Protein AF-A0A534RZ95-F1 (afdb_monomer)

Structure (mmCIF, N/CA/C/O backbone):
data_AF-A0A534RZ95-F1
#
_entry.id   AF-A0A534RZ95-F1
#
loop_
_atom_site.group_PDB
_atom_site.id
_atom_site.type_symbol
_atom_site.label_atom_id
_atom_site.label_alt_id
_atom_site.label_comp_id
_atom_site.label_asym_id
_atom_site.label_entity_id
_atom_site.label_seq_id
_atom_site.pdbx_PDB_ins_code
_atom_site.Cartn_x
_atom_site.Cartn_y
_atom_site.Cartn_z
_atom_site.occupancy
_atom_site.B_iso_or_equiv
_atom_site.auth_seq_id
_atom_site.auth_comp_id
_atom_site.auth_asym_id
_atom_site.auth_atom_id
_atom_site.pdbx_PDB_model_num
ATOM 1 N N . MET A 1 1 ? -32.180 -2.883 11.626 1.00 34.88 1 MET A N 1
ATOM 2 C CA . MET A 1 1 ? -31.070 -1.970 11.276 1.00 34.88 1 MET A CA 1
ATOM 3 C C . MET A 1 1 ? -29.782 -2.778 11.275 1.00 34.88 1 MET A C 1
ATOM 5 O O . MET A 1 1 ? -29.247 -3.062 12.339 1.00 34.88 1 MET A O 1
ATOM 9 N N . GLY A 1 2 ? -29.365 -3.262 10.103 1.00 38.59 2 GLY A N 1
ATOM 10 C CA . GLY A 1 2 ? -28.144 -4.054 9.962 1.00 38.59 2 GLY A CA 1
ATOM 11 C C . GLY A 1 2 ? -26.928 -3.149 10.108 1.00 38.59 2 GLY A C 1
ATOM 12 O O . GLY A 1 2 ? -26.792 -2.176 9.373 1.00 38.59 2 GLY A O 1
ATOM 13 N N . ARG A 1 3 ? -26.065 -3.438 11.081 1.00 38.50 3 ARG A N 1
ATOM 14 C CA . ARG A 1 3 ? -24.740 -2.825 11.152 1.00 38.50 3 ARG A CA 1
ATOM 15 C C . ARG A 1 3 ? -23.954 -3.332 9.944 1.00 38.50 3 ARG A C 1
ATOM 17 O O . ARG A 1 3 ? -23.528 -4.482 9.948 1.00 38.50 3 ARG A O 1
ATOM 24 N N . HIS A 1 4 ? -23.799 -2.505 8.913 1.00 39.91 4 HIS A N 1
ATOM 25 C CA . HIS A 1 4 ? -22.764 -2.729 7.910 1.00 39.91 4 HIS A CA 1
ATOM 26 C C . HIS A 1 4 ? -21.433 -2.785 8.664 1.00 39.91 4 HIS A C 1
ATOM 28 O O . HIS A 1 4 ? -21.042 -1.819 9.325 1.00 39.91 4 HIS A O 1
ATOM 34 N N . ALA A 1 5 ? -20.785 -3.947 8.659 1.00 41.56 5 ALA A N 1
ATOM 35 C CA . ALA A 1 5 ? -19.421 -4.069 9.131 1.00 41.56 5 ALA A CA 1
ATOM 36 C C . ALA A 1 5 ? -18.557 -3.271 8.153 1.00 41.56 5 ALA A C 1
ATOM 38 O O . ALA A 1 5 ? -18.195 -3.795 7.114 1.00 41.56 5 ALA A O 1
ATOM 39 N N . ALA A 1 6 ? -18.312 -1.989 8.447 1.00 47.75 6 ALA A N 1
ATOM 40 C CA . ALA A 1 6 ? -17.499 -1.132 7.589 1.00 47.75 6 ALA A CA 1
ATOM 41 C C . ALA A 1 6 ? -16.169 -1.840 7.281 1.00 47.75 6 ALA A C 1
ATOM 43 O O . ALA A 1 6 ? -15.457 -2.244 8.203 1.00 47.75 6 ALA A O 1
ATOM 44 N N . GLY A 1 7 ? -15.878 -2.075 6.016 1.00 54.94 7 GLY A N 1
ATOM 45 C CA . GLY A 1 7 ? -14.707 -2.803 5.566 1.00 54.94 7 GLY A CA 1
ATOM 46 C C . GLY A 1 7 ? -13.433 -2.032 5.860 1.00 54.94 7 GLY A C 1
ATOM 47 O O . GLY A 1 7 ? -13.445 -0.825 6.110 1.00 54.94 7 GLY A O 1
ATOM 48 N N . ALA A 1 8 ? -12.317 -2.752 5.872 1.00 62.22 8 ALA A N 1
ATOM 49 C CA . ALA A 1 8 ? -11.019 -2.123 6.037 1.00 62.22 8 ALA A CA 1
ATOM 50 C C . ALA A 1 8 ? -10.630 -1.350 4.762 1.00 62.22 8 ALA A C 1
ATOM 52 O O . ALA A 1 8 ? -11.018 -1.738 3.657 1.00 62.22 8 ALA A O 1
ATOM 53 N N . ALA A 1 9 ? -9.854 -0.278 4.916 1.00 66.62 9 ALA A N 1
ATOM 54 C C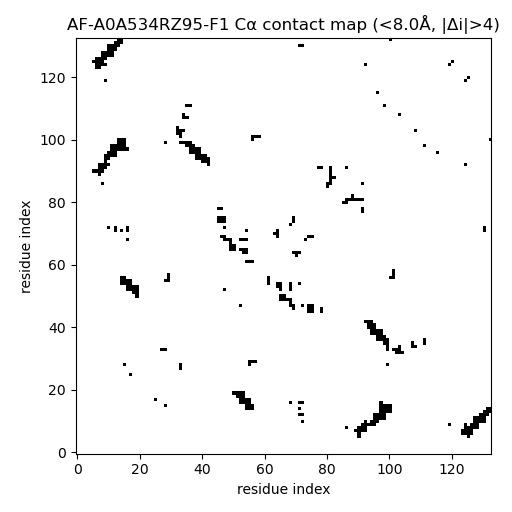A . ALA A 1 9 ? -9.186 0.423 3.827 1.00 66.62 9 ALA A CA 1
ATOM 55 C C . ALA A 1 9 ? -7.759 -0.123 3.682 1.00 66.62 9 ALA A C 1
ATOM 57 O O . ALA A 1 9 ? -6.991 -0.111 4.646 1.00 66.62 9 ALA A O 1
ATOM 58 N N . ALA A 1 10 ? -7.398 -0.612 2.497 1.00 69.19 10 ALA A N 1
ATOM 59 C CA . ALA A 1 10 ? -6.049 -1.090 2.202 1.00 69.19 10 ALA A CA 1
ATOM 60 C C . ALA A 1 10 ? -5.212 -0.040 1.473 1.00 69.19 10 ALA A C 1
ATOM 62 O O . ALA A 1 10 ? -5.741 0.843 0.800 1.00 69.19 10 ALA A O 1
ATOM 63 N N . LEU A 1 11 ? -3.891 -0.172 1.581 1.00 74.50 11 LEU A N 1
ATOM 64 C CA . LEU A 1 11 ? -2.942 0.637 0.830 1.00 74.50 11 LEU A CA 1
ATOM 65 C C . LEU A 1 11 ? -2.251 -0.211 -0.239 1.00 74.50 11 LEU A C 1
ATOM 67 O O . LEU A 1 11 ? -1.803 -1.328 0.028 1.00 74.50 11 LEU A O 1
ATOM 71 N N . ALA A 1 12 ? -2.114 0.342 -1.437 1.00 69.19 12 ALA A N 1
ATOM 72 C CA . ALA A 1 12 ? -1.306 -0.231 -2.503 1.00 69.19 12 ALA A CA 1
ATOM 73 C C . ALA A 1 12 ? -0.457 0.864 -3.165 1.00 69.19 12 ALA A C 1
ATOM 75 O O . ALA A 1 12 ? -0.941 1.975 -3.376 1.00 69.19 12 ALA A O 1
ATOM 76 N N . SER A 1 13 ? 0.811 0.556 -3.454 1.00 71.75 13 SER A N 1
ATOM 77 C CA . SER A 1 13 ? 1.786 1.513 -3.985 1.00 71.75 13 SER A CA 1
ATOM 78 C C . SER A 1 13 ? 2.548 0.951 -5.185 1.00 71.75 13 SER A C 1
ATOM 80 O O . SER A 1 13 ? 3.074 -0.166 -5.141 1.00 71.75 13 SER A O 1
ATOM 82 N N . GLU A 1 14 ? 2.635 1.763 -6.241 1.00 60.97 14 GLU A N 1
ATOM 83 C CA . GLU A 1 14 ? 3.517 1.559 -7.402 1.00 60.97 14 GLU A CA 1
ATOM 84 C C . GLU A 1 14 ? 4.957 2.011 -7.137 1.00 60.97 14 GLU A C 1
ATOM 86 O O . GLU A 1 14 ? 5.844 1.792 -7.959 1.00 60.97 14 GLU A O 1
ATOM 91 N N . ARG A 1 15 ? 5.217 2.635 -5.983 1.00 66.25 15 ARG A N 1
ATOM 92 C CA . ARG A 1 15 ? 6.551 3.052 -5.550 1.00 66.25 15 ARG A CA 1
ATOM 93 C C . ARG A 1 15 ? 7.146 1.899 -4.742 1.00 66.25 15 ARG A C 1
ATOM 95 O O . ARG A 1 15 ? 6.725 1.705 -3.600 1.00 66.25 15 ARG A O 1
ATOM 102 N N . PRO A 1 16 ? 8.084 1.100 -5.289 1.00 61.53 16 PRO A N 1
ATOM 103 C CA . PRO A 1 16 ? 8.495 -0.142 -4.655 1.00 61.53 16 PRO A CA 1
ATOM 104 C C . PRO A 1 16 ? 9.266 0.149 -3.380 1.00 61.53 16 PRO A C 1
ATOM 106 O O . PRO A 1 16 ? 10.458 0.444 -3.427 1.00 61.53 16 PRO A O 1
ATOM 109 N N . GLN A 1 17 ? 8.561 0.119 -2.252 1.00 71.38 17 GLN A N 1
ATOM 110 C CA . GLN A 1 17 ? 9.114 0.417 -0.947 1.00 71.38 17 GLN A CA 1
ATOM 111 C C . GLN A 1 17 ? 9.173 -0.848 -0.106 1.00 71.38 17 GLN A C 1
ATOM 113 O O . GLN A 1 17 ? 8.154 -1.486 0.159 1.00 71.38 17 GLN A O 1
ATOM 118 N N . HIS A 1 18 ? 10.379 -1.202 0.316 1.00 77.56 18 HIS A N 1
ATOM 119 C CA . HIS A 1 18 ? 10.682 -2.468 0.966 1.00 77.56 18 HIS A CA 1
ATOM 120 C C . HIS A 1 18 ? 11.340 -2.243 2.316 1.00 77.56 18 HIS A C 1
ATOM 122 O O . HIS A 1 18 ? 12.060 -1.265 2.509 1.00 77.56 18 HIS A O 1
ATOM 128 N N . ARG A 1 19 ? 11.134 -3.176 3.247 1.00 77.69 19 ARG A N 1
ATOM 129 C CA . ARG A 1 19 ? 11.879 -3.188 4.506 1.00 77.69 19 ARG A CA 1
ATOM 130 C C . ARG A 1 19 ? 13.339 -3.547 4.217 1.00 77.69 19 ARG A C 1
ATOM 132 O O . ARG A 1 19 ? 13.609 -4.552 3.560 1.00 77.69 19 ARG A O 1
ATOM 139 N N . ARG A 1 20 ? 14.287 -2.747 4.705 1.00 75.06 20 ARG A N 1
ATOM 140 C CA . ARG A 1 20 ? 15.719 -3.039 4.568 1.00 75.06 20 ARG A CA 1
ATOM 141 C C . ARG A 1 20 ? 16.071 -4.346 5.278 1.00 75.06 20 ARG A C 1
ATOM 143 O O . ARG A 1 20 ? 15.505 -4.663 6.321 1.00 75.06 20 ARG A O 1
ATOM 150 N N . GLY A 1 21 ? 17.015 -5.092 4.703 1.00 65.50 21 GLY A N 1
ATOM 151 C CA . GLY A 1 21 ? 17.418 -6.423 5.178 1.00 65.50 21 GLY A CA 1
ATOM 152 C C . GLY A 1 21 ? 16.638 -7.577 4.540 1.00 65.50 21 GLY A C 1
ATOM 153 O O . GLY A 1 21 ? 17.057 -8.725 4.650 1.00 65.50 21 GLY A O 1
ATOM 154 N N . ASP A 1 22 ? 15.566 -7.290 3.799 1.00 66.94 22 ASP A N 1
ATOM 155 C CA . ASP A 1 22 ? 14.782 -8.282 3.057 1.00 66.94 22 ASP A CA 1
ATOM 156 C C . ASP A 1 22 ? 15.430 -8.583 1.682 1.00 66.94 22 ASP A C 1
ATOM 158 O O . ASP A 1 22 ? 14.858 -8.346 0.615 1.00 66.94 22 ASP A O 1
ATOM 162 N N . ASN A 1 23 ? 16.693 -9.038 1.706 1.00 55.06 23 ASN A N 1
ATOM 163 C CA . ASN A 1 23 ? 17.581 -9.120 0.532 1.00 55.06 23 ASN A CA 1
ATOM 164 C C . ASN A 1 23 ? 17.075 -10.065 -0.572 1.00 55.06 23 ASN A C 1
ATOM 166 O O . ASN A 1 23 ? 17.230 -9.759 -1.755 1.00 55.06 23 ASN A O 1
ATOM 170 N N . GLU A 1 24 ? 16.417 -11.170 -0.213 1.00 51.91 24 GLU A N 1
ATOM 171 C CA . GLU A 1 24 ? 15.760 -12.065 -1.181 1.00 51.91 24 GLU A CA 1
ATOM 172 C C . GLU A 1 24 ? 14.623 -11.354 -1.926 1.00 51.91 24 GLU A C 1
ATOM 174 O O . GLU A 1 24 ? 14.318 -11.648 -3.085 1.00 51.91 24 GLU A O 1
ATOM 179 N N . ARG A 1 25 ? 13.997 -10.376 -1.264 1.00 54.53 25 ARG A N 1
ATOM 180 C CA . ARG A 1 25 ? 12.817 -9.682 -1.769 1.00 54.53 25 ARG A CA 1
ATOM 181 C C . ARG A 1 25 ? 13.170 -8.444 -2.598 1.00 54.53 25 ARG A C 1
ATOM 183 O O . ARG A 1 25 ? 12.464 -8.173 -3.575 1.00 54.53 25 ARG A O 1
ATOM 190 N N . ARG A 1 26 ? 14.311 -7.804 -2.303 1.00 49.84 26 ARG A N 1
ATOM 191 C CA . ARG A 1 26 ? 14.947 -6.716 -3.077 1.00 49.84 26 ARG A CA 1
ATOM 192 C C . ARG A 1 26 ? 15.269 -7.113 -4.521 1.00 49.84 26 ARG A C 1
ATOM 194 O O . ARG A 1 26 ? 15.086 -6.316 -5.436 1.00 49.84 26 ARG A O 1
ATOM 201 N N . GLY A 1 27 ? 15.722 -8.352 -4.730 1.00 47.03 27 GLY A N 1
ATOM 202 C CA . GLY A 1 27 ? 16.188 -8.833 -6.032 1.00 47.03 27 GLY A CA 1
ATOM 203 C C . GLY A 1 27 ? 15.120 -8.798 -7.121 1.00 47.03 27 GLY A C 1
ATOM 204 O O . GLY A 1 27 ? 15.366 -8.274 -8.199 1.00 47.03 27 GLY A O 1
ATOM 205 N N . ALA A 1 28 ? 13.921 -9.314 -6.864 1.00 48.69 28 ALA A N 1
ATOM 206 C CA . ALA A 1 28 ? 12.957 -9.476 -7.950 1.00 48.69 28 ALA A CA 1
ATOM 207 C C . ALA A 1 28 ? 12.287 -8.165 -8.417 1.00 48.69 28 ALA A C 1
ATOM 209 O O . ALA A 1 28 ? 11.781 -8.126 -9.529 1.00 48.69 28 ALA A O 1
ATOM 210 N N . LEU A 1 29 ? 12.303 -7.080 -7.629 1.00 49.50 29 LEU A N 1
ATOM 211 C CA . LEU A 1 29 ? 11.747 -5.771 -8.041 1.00 49.50 29 LEU A CA 1
ATOM 212 C C . LEU A 1 29 ? 12.773 -4.818 -8.692 1.00 49.50 29 LEU A C 1
ATOM 214 O O . LEU A 1 29 ? 12.434 -3.706 -9.090 1.00 49.50 29 LEU A O 1
ATOM 218 N N . GLY A 1 30 ? 14.012 -5.288 -8.859 1.00 49.06 30 GLY A N 1
ATOM 219 C CA . GLY A 1 30 ? 14.998 -4.756 -9.805 1.00 49.06 30 GLY A CA 1
ATOM 220 C C . GLY A 1 30 ? 15.321 -5.735 -10.943 1.00 49.06 30 GLY A C 1
ATOM 221 O O . GLY A 1 30 ? 16.317 -5.542 -11.636 1.00 49.06 30 GLY A O 1
ATOM 222 N N . GLN A 1 31 ? 14.533 -6.809 -11.111 1.00 49.16 31 GLN A N 1
ATOM 223 C CA . GLN A 1 31 ? 14.758 -7.834 -12.135 1.00 49.16 31 GLN A CA 1
ATOM 224 C C . GLN A 1 31 ? 14.091 -7.483 -13.477 1.00 49.16 31 GLN A C 1
ATOM 226 O O . GLN A 1 31 ? 13.065 -6.798 -13.509 1.00 49.16 31 GLN A O 1
ATOM 231 N N . PRO A 1 32 ? 14.627 -7.999 -14.600 1.00 48.94 32 PRO A N 1
ATOM 232 C CA . PRO A 1 32 ? 14.013 -7.851 -15.915 1.00 48.94 32 PRO A CA 1
ATOM 233 C C . PRO A 1 32 ? 12.558 -8.346 -15.949 1.00 48.94 32 PRO A C 1
ATOM 235 O O . PRO A 1 32 ? 12.240 -9.420 -15.440 1.00 48.94 32 PRO A O 1
ATOM 238 N N . GLY A 1 33 ? 11.678 -7.565 -16.582 1.00 59.16 33 GLY A N 1
ATOM 239 C CA . GLY A 1 33 ? 10.274 -7.916 -16.842 1.00 59.16 33 GLY A CA 1
ATOM 240 C C . GLY A 1 33 ? 9.282 -7.686 -15.693 1.00 59.16 33 GLY A C 1
ATOM 241 O O . GLY A 1 33 ? 8.081 -7.723 -15.954 1.00 59.16 33 GLY A O 1
ATOM 242 N N . ASN A 1 34 ? 9.759 -7.433 -14.465 1.00 76.62 34 ASN A N 1
ATOM 243 C CA . ASN A 1 34 ? 8.987 -6.945 -13.309 1.00 76.62 34 ASN A CA 1
ATOM 244 C C . ASN A 1 34 ? 7.606 -7.625 -13.117 1.00 76.62 34 ASN A C 1
ATOM 246 O O . ASN A 1 34 ? 6.547 -7.066 -13.407 1.00 76.62 34 ASN A O 1
ATOM 250 N N . THR A 1 35 ? 7.619 -8.882 -12.657 1.00 83.56 35 THR A N 1
ATOM 251 C CA . THR A 1 35 ? 6.528 -9.845 -12.906 1.00 83.56 35 THR A CA 1
ATOM 252 C C . THR A 1 35 ? 5.641 -10.233 -11.725 1.00 83.56 35 THR A C 1
ATOM 254 O O . THR A 1 35 ? 4.8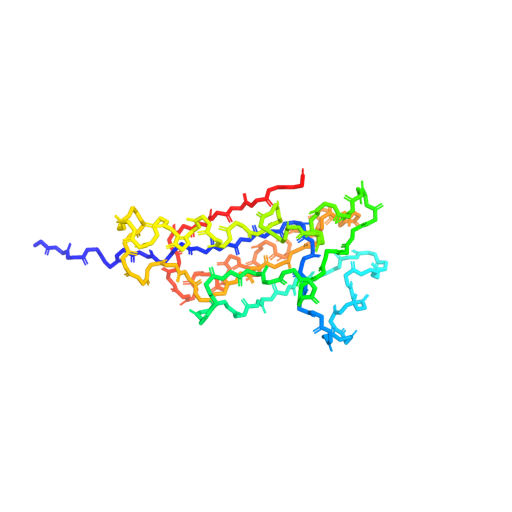47 -11.163 -11.853 1.00 83.56 35 THR A O 1
ATOM 257 N N . TYR A 1 36 ? 5.737 -9.588 -10.570 1.00 83.25 36 TYR A N 1
ATOM 258 C CA . TYR A 1 36 ? 5.046 -10.029 -9.353 1.00 83.25 36 TYR A CA 1
ATOM 259 C C . TYR A 1 36 ? 4.986 -8.875 -8.331 1.00 83.25 36 TYR A C 1
ATOM 261 O O . TYR A 1 36 ? 5.543 -7.804 -8.560 1.00 83.25 36 TYR A O 1
ATOM 269 N N . TRP A 1 37 ? 4.317 -9.102 -7.203 1.00 88.56 37 TRP A N 1
ATOM 270 C CA . TRP A 1 37 ? 4.022 -8.111 -6.166 1.00 88.56 37 TRP A CA 1
ATOM 271 C C . TRP A 1 37 ? 4.388 -8.628 -4.768 1.00 88.56 37 TRP A C 1
ATOM 273 O O . TRP A 1 37 ? 4.692 -9.808 -4.578 1.00 88.56 37 TRP A O 1
ATOM 283 N N . ARG A 1 38 ? 4.376 -7.742 -3.768 1.00 87.81 38 ARG A N 1
ATOM 284 C CA . ARG A 1 38 ? 4.640 -8.081 -2.359 1.00 87.81 38 ARG A CA 1
ATOM 285 C C . ARG A 1 38 ? 3.573 -7.504 -1.439 1.00 87.81 38 ARG A C 1
ATOM 287 O O . ARG A 1 38 ? 2.920 -6.528 -1.784 1.00 87.81 38 ARG A O 1
ATOM 294 N N . LYS A 1 39 ? 3.434 -8.101 -0.256 1.00 91.12 39 LYS A N 1
ATOM 295 C CA . LYS A 1 39 ? 2.548 -7.661 0.827 1.00 91.12 39 LYS A CA 1
ATOM 296 C C . LYS A 1 39 ? 3.366 -7.517 2.099 1.00 91.12 39 LYS A C 1
ATOM 298 O O . LYS A 1 39 ? 4.103 -8.436 2.453 1.00 91.12 39 LYS A O 1
ATOM 303 N N . TYR A 1 40 ? 3.237 -6.386 2.777 1.00 90.88 40 TYR A N 1
ATOM 304 C CA . TYR A 1 40 ? 3.998 -6.077 3.985 1.00 90.88 40 TYR A CA 1
ATOM 305 C C . TYR A 1 40 ? 3.058 -5.758 5.138 1.00 90.88 40 TYR A C 1
ATOM 307 O O . TYR A 1 40 ? 2.169 -4.926 4.989 1.00 90.88 40 TYR A O 1
ATOM 315 N N . ASN A 1 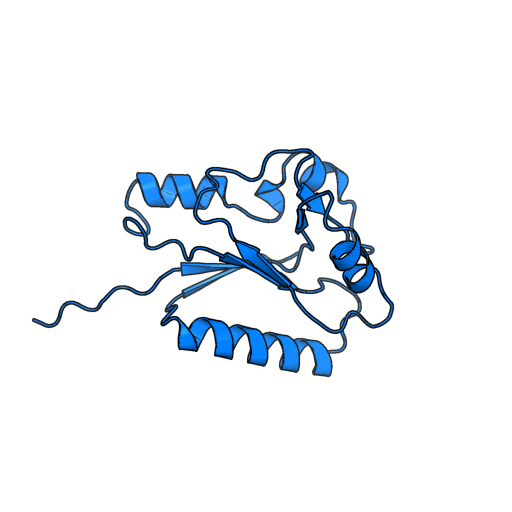41 ? 3.272 -6.406 6.286 1.00 92.12 41 ASN A N 1
ATOM 316 C CA . ASN A 1 41 ? 2.527 -6.130 7.512 1.00 92.12 41 ASN A CA 1
ATOM 317 C C . ASN A 1 41 ? 2.938 -4.762 8.090 1.00 92.12 41 ASN A C 1
ATOM 319 O O . ASN A 1 41 ? 4.127 -4.488 8.265 1.00 92.12 41 ASN A O 1
ATOM 323 N N . ILE A 1 42 ? 1.940 -3.933 8.384 1.00 93.94 42 ILE A N 1
ATOM 324 C CA . ILE A 1 42 ? 2.045 -2.594 8.975 1.00 93.94 42 ILE A CA 1
ATOM 325 C C . ILE A 1 42 ? 1.179 -2.443 10.235 1.00 93.94 42 ILE A C 1
ATOM 327 O O . ILE A 1 42 ? 1.088 -1.339 10.765 1.00 93.94 42 ILE A O 1
ATOM 331 N N . ALA A 1 43 ? 0.551 -3.519 10.726 1.00 92.69 43 ALA A N 1
ATOM 332 C CA . ALA A 1 43 ? -0.428 -3.501 11.818 1.00 92.69 43 ALA A CA 1
ATOM 333 C C . ALA A 1 43 ? 0.073 -2.751 13.057 1.00 92.69 43 ALA A C 1
ATOM 335 O O . ALA A 1 43 ? -0.642 -1.913 13.600 1.00 92.69 43 ALA A O 1
ATOM 336 N N . GLU A 1 44 ? 1.321 -3.008 13.447 1.00 92.81 44 GLU A N 1
ATOM 337 C CA . GLU A 1 44 ? 1.957 -2.442 14.642 1.00 92.81 44 GLU A CA 1
ATOM 338 C C . GLU A 1 44 ? 2.806 -1.197 14.343 1.00 92.81 44 GLU A C 1
ATOM 340 O O . GLU A 1 44 ? 3.452 -0.644 15.233 1.00 92.81 44 GLU A O 1
ATOM 345 N N . LEU A 1 45 ? 2.831 -0.743 13.087 1.00 93.81 45 LEU A N 1
ATOM 346 C CA . LEU A 1 45 ? 3.625 0.407 12.674 1.00 93.81 45 LEU A CA 1
ATOM 347 C C . LEU A 1 45 ? 2.792 1.684 12.739 1.00 93.81 45 LEU A C 1
ATOM 349 O O . LEU A 1 45 ? 1.733 1.791 12.113 1.00 93.81 45 LEU A O 1
ATOM 353 N N . LYS A 1 46 ? 3.316 2.669 13.475 1.00 92.62 46 LYS A N 1
ATOM 354 C CA . LYS A 1 46 ? 2.808 4.047 13.469 1.00 92.62 46 LYS A CA 1
ATOM 355 C C . LYS A 1 46 ? 3.309 4.834 12.259 1.00 92.62 46 LYS A C 1
ATOM 357 O O . LYS A 1 46 ? 2.591 5.672 11.736 1.00 92.62 46 LYS A O 1
ATOM 362 N N . GLU A 1 47 ? 4.522 4.531 11.816 1.00 93.44 47 GLU A N 1
ATOM 363 C CA . GLU A 1 47 ? 5.193 5.201 10.709 1.00 93.44 47 GLU A CA 1
ATOM 364 C C . GLU A 1 47 ? 6.155 4.241 9.996 1.00 93.44 47 GLU A C 1
ATOM 366 O O . GLU A 1 47 ? 6.448 3.139 10.475 1.00 93.44 47 GLU A O 1
ATOM 371 N N . LEU A 1 48 ? 6.650 4.662 8.835 1.00 92.19 48 LEU A N 1
ATOM 372 C CA . LEU A 1 48 ? 7.702 3.976 8.105 1.00 92.19 48 LEU A CA 1
ATOM 373 C C . LEU A 1 48 ? 9.011 4.711 8.385 1.00 92.19 48 LEU A C 1
ATOM 375 O O . LEU A 1 48 ? 9.330 5.700 7.736 1.00 92.19 48 LEU A O 1
ATOM 379 N N . GLU A 1 49 ? 9.779 4.219 9.354 1.00 92.00 49 GLU A N 1
ATOM 380 C CA . GLU A 1 49 ? 11.005 4.898 9.781 1.00 92.00 49 GLU A CA 1
ATOM 381 C C . GLU A 1 49 ? 12.035 5.036 8.634 1.00 92.00 49 GLU A C 1
ATOM 383 O O . GLU A 1 49 ? 12.403 4.029 8.002 1.00 92.00 49 GLU A O 1
ATOM 388 N N . PRO A 1 50 ? 12.563 6.249 8.379 1.00 90.62 50 PRO A N 1
ATOM 389 C CA . PRO A 1 50 ? 13.665 6.453 7.446 1.00 90.62 50 PRO A CA 1
ATOM 390 C C . PRO A 1 50 ? 14.841 5.520 7.749 1.00 90.62 50 PRO A C 1
ATOM 392 O O . PRO A 1 50 ? 15.199 5.274 8.899 1.00 90.62 50 PRO A O 1
ATOM 395 N N . GLY A 1 51 ? 15.442 4.947 6.707 1.00 89.38 51 GLY A N 1
ATOM 396 C CA . GLY A 1 51 ? 16.538 3.986 6.859 1.00 89.38 51 GLY A CA 1
ATOM 397 C C . GLY A 1 51 ? 16.112 2.558 7.227 1.00 89.38 51 GLY A C 1
ATOM 398 O O . GLY A 1 51 ? 16.892 1.643 6.977 1.00 89.38 51 GLY A O 1
ATOM 399 N N . LYS A 1 52 ? 14.884 2.312 7.711 1.00 90.69 52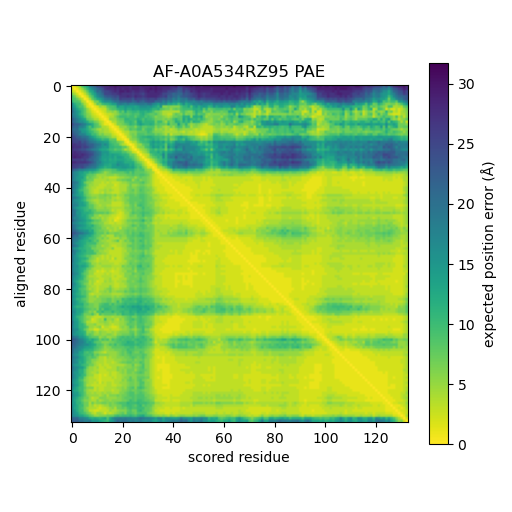 LYS A N 1
ATOM 400 C CA . LYS A 1 52 ? 14.314 0.948 7.805 1.00 90.69 52 LYS A CA 1
ATOM 401 C C . LYS A 1 52 ? 13.580 0.524 6.540 1.00 90.69 52 LYS A C 1
ATOM 403 O O . LYS A 1 52 ? 13.375 -0.671 6.332 1.00 90.69 52 LYS A O 1
ATOM 408 N N . TRP A 1 53 ? 13.231 1.484 5.691 1.00 88.94 53 TRP A N 1
ATOM 409 C CA . TRP A 1 53 ? 12.585 1.260 4.405 1.00 88.94 53 TRP A CA 1
ATOM 410 C C . TRP A 1 53 ? 13.444 1.822 3.270 1.00 88.94 53 TRP A C 1
ATOM 412 O O . TRP A 1 53 ? 14.213 2.768 3.460 1.00 88.94 53 TRP A O 1
ATOM 422 N N . GLU A 1 54 ? 13.357 1.211 2.094 1.00 87.38 54 GLU A N 1
ATOM 423 C CA . GLU A 1 54 ? 14.026 1.680 0.883 1.00 87.38 54 GLU A CA 1
ATOM 424 C C . GLU A 1 54 ? 13.088 1.639 -0.316 1.00 87.38 54 GLU A C 1
ATOM 426 O O . GLU A 1 54 ? 12.352 0.673 -0.502 1.00 87.38 54 GLU A O 1
ATOM 431 N N . ALA A 1 55 ? 13.138 2.689 -1.125 1.00 85.25 55 ALA A N 1
ATOM 432 C CA . ALA A 1 55 ? 12.509 2.755 -2.426 1.00 85.25 55 ALA A CA 1
ATOM 433 C C . ALA A 1 55 ? 13.504 2.315 -3.508 1.00 85.25 55 ALA A C 1
ATOM 435 O O . ALA A 1 55 ? 14.623 2.835 -3.581 1.00 85.25 55 ALA A O 1
ATOM 436 N N . VAL A 1 56 ? 13.089 1.381 -4.364 1.00 79.44 56 VAL A N 1
ATOM 437 C CA . VAL A 1 56 ? 13.882 0.882 -5.496 1.00 79.44 56 VAL A CA 1
ATOM 438 C C . VAL A 1 56 ? 13.102 1.129 -6.779 1.00 79.44 56 VAL A C 1
ATOM 440 O O . VAL A 1 56 ? 12.077 0.501 -7.018 1.00 79.44 56 VAL A O 1
ATOM 443 N N . HIS A 1 57 ? 13.573 2.055 -7.615 1.00 78.38 57 HIS A N 1
ATOM 444 C CA . HIS A 1 57 ? 12.897 2.373 -8.867 1.00 78.38 57 HIS A CA 1
ATOM 445 C C . HIS A 1 57 ? 13.871 2.918 -9.913 1.00 78.38 57 HIS A C 1
ATOM 447 O O . HIS A 1 57 ? 14.619 3.851 -9.640 1.00 78.38 57 HIS A O 1
ATOM 453 N N . GLY A 1 58 ? 13.846 2.357 -11.126 1.00 77.38 58 GLY A N 1
ATOM 454 C CA . GLY A 1 58 ? 14.722 2.791 -12.223 1.00 77.38 58 GLY A CA 1
ATOM 455 C C . GLY A 1 58 ? 14.210 3.997 -13.020 1.00 77.38 58 GLY A C 1
ATOM 456 O O . GLY A 1 58 ? 14.913 4.486 -13.893 1.00 77.38 58 GLY A O 1
ATOM 457 N N . GLY A 1 59 ? 12.977 4.449 -12.767 1.00 78.44 59 GLY A N 1
ATOM 458 C CA . GLY A 1 59 ? 12.312 5.513 -13.536 1.00 78.44 59 GLY A CA 1
ATOM 459 C C . GLY A 1 59 ? 12.294 6.906 -12.894 1.00 78.44 59 GLY A C 1
ATOM 460 O O . GLY A 1 59 ? 11.857 7.843 -13.548 1.00 78.44 59 GLY A O 1
ATOM 461 N N . TYR A 1 60 ? 12.726 7.068 -11.636 1.00 82.69 60 TYR A N 1
ATOM 462 C CA . TYR A 1 60 ? 12.776 8.374 -10.955 1.00 82.69 60 TYR A CA 1
ATOM 463 C C . TYR A 1 60 ? 13.797 8.377 -9.806 1.00 82.69 60 TYR A C 1
ATOM 465 O O . TYR A 1 60 ? 14.225 7.322 -9.338 1.00 82.69 60 TYR A O 1
ATOM 473 N N . ASN A 1 61 ? 14.176 9.567 -9.324 1.00 87.25 61 ASN A N 1
ATOM 474 C CA . ASN A 1 61 ?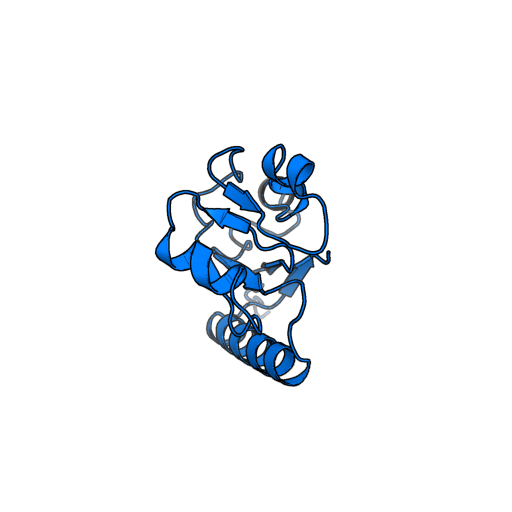 15.078 9.707 -8.178 1.00 87.25 61 ASN A CA 1
ATOM 475 C C . ASN A 1 61 ? 14.364 9.367 -6.857 1.00 87.25 61 ASN A C 1
ATOM 477 O O . ASN A 1 61 ? 13.472 10.085 -6.410 1.00 87.25 61 ASN A O 1
ATOM 481 N N . VAL A 1 62 ? 14.803 8.292 -6.205 1.00 87.88 62 VAL A N 1
ATOM 482 C CA . VAL A 1 62 ? 14.234 7.785 -4.946 1.00 87.88 62 VAL A CA 1
ATOM 483 C C . VAL A 1 62 ? 14.753 8.493 -3.684 1.00 87.88 62 VAL A C 1
ATOM 485 O O . VAL A 1 62 ? 14.273 8.199 -2.592 1.00 87.88 62 VAL A O 1
ATOM 488 N N . ALA A 1 63 ? 15.718 9.416 -3.783 1.00 91.75 63 ALA A N 1
ATOM 489 C CA . ALA A 1 63 ? 16.406 9.998 -2.623 1.00 91.75 63 ALA A CA 1
ATOM 490 C C . ALA A 1 63 ? 15.453 10.645 -1.605 1.00 91.75 63 ALA A C 1
ATOM 492 O O . ALA A 1 63 ? 15.534 10.338 -0.417 1.00 91.75 63 ALA A O 1
ATOM 493 N N . TYR A 1 64 ? 14.507 11.469 -2.065 1.00 91.12 64 TYR A N 1
ATOM 494 C CA . TYR A 1 64 ? 13.528 12.122 -1.187 1.00 91.12 64 TYR A CA 1
ATOM 495 C C . TYR A 1 64 ? 12.608 11.124 -0.483 1.00 91.12 64 TYR A C 1
ATOM 497 O O . TYR A 1 64 ? 12.255 11.321 0.673 1.00 91.12 64 TYR A O 1
ATOM 505 N N . MET A 1 65 ? 12.256 10.027 -1.151 1.00 88.81 65 MET A N 1
ATOM 506 C CA . MET A 1 65 ? 11.417 8.971 -0.579 1.00 88.81 65 MET A CA 1
ATOM 507 C C . MET A 1 65 ? 12.188 8.091 0.405 1.00 88.81 65 MET A C 1
ATOM 509 O O . MET A 1 65 ? 11.634 7.599 1.377 1.00 88.81 65 MET A O 1
ATOM 513 N N . ASN A 1 66 ? 13.489 7.912 0.187 1.00 91.19 66 ASN A N 1
ATOM 514 C CA . ASN A 1 66 ? 14.352 7.246 1.157 1.00 91.19 66 ASN A CA 1
ATOM 515 C C . ASN A 1 66 ? 14.575 8.100 2.414 1.00 91.19 66 ASN A C 1
ATOM 517 O O . ASN A 1 66 ? 14.780 7.540 3.490 1.00 91.19 66 ASN A O 1
ATOM 521 N N . GLN A 1 67 ? 14.539 9.431 2.282 1.00 94.38 67 GLN A N 1
ATOM 522 C CA . GLN A 1 67 ? 14.584 10.370 3.408 1.00 94.38 67 GLN A CA 1
ATOM 523 C C . GLN A 1 67 ? 13.241 10.446 4.140 1.00 94.38 67 GLN A C 1
ATOM 525 O O . GLN A 1 67 ? 13.221 10.408 5.365 1.00 94.38 67 GLN A O 1
ATOM 530 N N . ASN A 1 68 ? 12.133 10.517 3.398 1.00 93.62 68 ASN A N 1
ATOM 531 C CA . ASN A 1 68 ? 10.780 10.446 3.932 1.00 93.62 68 ASN A CA 1
ATOM 532 C C . ASN A 1 68 ? 9.971 9.352 3.207 1.00 93.62 68 ASN A C 1
ATOM 534 O O . ASN A 1 68 ? 9.383 9.610 2.147 1.00 93.62 68 ASN A O 1
ATOM 538 N N . PRO A 1 69 ? 9.903 8.143 3.793 1.00 91.62 69 PRO A N 1
ATOM 539 C CA . PRO A 1 69 ? 9.104 7.029 3.295 1.00 91.62 69 PRO A CA 1
ATOM 540 C C . PRO A 1 69 ? 7.643 7.354 2.995 1.00 91.62 69 PRO A C 1
ATOM 542 O O . PRO A 1 69 ? 7.048 6.750 2.102 1.00 91.62 69 PRO A O 1
ATOM 545 N N . HIS A 1 70 ? 7.076 8.339 3.686 1.00 92.19 70 HIS A N 1
ATOM 546 C CA . HIS A 1 70 ? 5.663 8.667 3.584 1.00 92.19 70 HIS A CA 1
ATOM 547 C C . HIS A 1 70 ? 5.249 9.314 2.267 1.00 92.19 70 HIS A C 1
ATOM 549 O O . HIS A 1 70 ? 4.079 9.260 1.895 1.00 92.19 70 HIS A O 1
ATOM 555 N N . TYR A 1 71 ? 6.212 9.794 1.475 1.00 88.94 71 TYR A N 1
ATOM 556 C CA . TYR A 1 71 ? 5.955 10.166 0.084 1.00 88.94 71 TYR A CA 1
ATOM 557 C C . TYR A 1 71 ? 5.611 8.968 -0.808 1.00 88.94 71 TYR A C 1
ATOM 559 O O . TYR A 1 71 ? 5.018 9.151 -1.870 1.00 88.94 71 TYR A O 1
ATOM 567 N N . GLY A 1 72 ? 6.031 7.756 -0.440 1.00 86.81 72 GLY A N 1
ATOM 568 C CA . GLY A 1 72 ? 5.698 6.528 -1.162 1.00 86.81 72 GLY A CA 1
ATOM 569 C C . GLY A 1 72 ? 4.485 5.808 -0.588 1.00 86.81 72 GLY A C 1
ATOM 570 O O . GLY A 1 72 ? 3.665 5.276 -1.335 1.00 86.81 72 GLY A O 1
ATOM 571 N N . VAL A 1 73 ? 4.388 5.796 0.738 1.00 91.12 73 VAL A N 1
ATOM 572 C CA . VAL A 1 73 ? 3.365 5.086 1.505 1.00 91.12 73 VAL A CA 1
ATOM 573 C C . VAL A 1 73 ? 2.918 5.990 2.662 1.00 91.12 73 VAL A C 1
ATOM 575 O O . VAL A 1 73 ? 3.617 6.052 3.677 1.00 91.12 73 VAL A O 1
ATOM 578 N N . PRO A 1 74 ? 1.756 6.666 2.562 1.00 92.94 74 PRO A N 1
ATOM 579 C CA . PRO A 1 74 ? 1.317 7.693 3.516 1.00 92.94 74 PRO A CA 1
ATOM 580 C C . PRO A 1 74 ? 0.761 7.093 4.824 1.00 92.94 74 PRO A C 1
ATOM 582 O O . PRO A 1 74 ? -0.346 7.407 5.257 1.00 92.94 74 PRO A O 1
ATOM 585 N N . LEU A 1 75 ? 1.492 6.155 5.434 1.00 94.06 75 LEU A N 1
ATOM 586 C CA . LEU A 1 75 ? 1.084 5.469 6.658 1.00 94.06 75 LEU A CA 1
ATOM 587 C C . LEU A 1 75 ? 0.900 6.442 7.832 1.00 94.06 75 LEU A C 1
ATOM 589 O O . LEU A 1 75 ? -0.063 6.296 8.571 1.00 94.06 75 LEU A O 1
ATOM 593 N N . ASP A 1 76 ? 1.770 7.436 7.982 1.00 94.56 76 ASP A N 1
ATOM 594 C CA . ASP A 1 76 ? 1.668 8.489 9.001 1.00 94.56 76 ASP A CA 1
ATOM 595 C C . ASP A 1 76 ? 0.336 9.256 8.918 1.00 94.56 76 ASP A C 1
ATOM 597 O O . ASP A 1 76 ? -0.381 9.397 9.913 1.00 94.56 76 ASP A O 1
ATOM 601 N N . ALA A 1 77 ? -0.043 9.684 7.714 1.00 93.81 77 ALA A N 1
ATOM 602 C CA . ALA A 1 77 ? -1.301 10.364 7.455 1.00 93.81 77 ALA A CA 1
ATOM 603 C C . ALA A 1 77 ? -2.493 9.434 7.718 1.00 93.81 77 ALA A C 1
ATOM 605 O O . ALA A 1 77 ? -3.451 9.830 8.377 1.00 93.81 77 ALA A O 1
ATOM 606 N N . LEU A 1 78 ? -2.424 8.172 7.278 1.00 93.94 78 LEU A N 1
ATOM 607 C CA . LEU A 1 78 ? -3.482 7.188 7.527 1.00 93.94 78 LEU A CA 1
ATOM 608 C C . LEU A 1 78 ? -3.661 6.891 9.023 1.00 93.94 78 LEU A C 1
ATOM 610 O O . LEU A 1 78 ? -4.794 6.784 9.484 1.00 93.94 78 LEU A O 1
ATOM 614 N N . ARG A 1 79 ? -2.572 6.805 9.796 1.00 93.81 79 ARG A N 1
ATOM 615 C CA . ARG A 1 79 ? -2.628 6.638 11.258 1.00 93.81 79 ARG A CA 1
ATOM 616 C C . ARG A 1 79 ? -3.180 7.870 11.961 1.00 93.81 79 ARG A C 1
ATOM 618 O O . ARG A 1 79 ? -3.908 7.725 12.938 1.00 93.81 79 ARG A O 1
ATOM 625 N N . THR A 1 80 ? -2.881 9.060 11.447 1.00 94.50 80 THR A N 1
ATOM 626 C CA . THR A 1 80 ? -3.459 10.316 11.941 1.00 94.50 80 THR A CA 1
ATOM 627 C C . THR A 1 80 ? -4.972 10.328 11.716 1.00 94.50 80 THR A C 1
ATOM 629 O O . THR A 1 80 ? -5.729 10.484 12.669 1.00 94.50 80 THR A O 1
ATOM 632 N N . LEU A 1 81 ? -5.426 10.022 10.496 1.00 93.12 81 LEU A N 1
ATOM 633 C CA . LEU A 1 81 ? -6.851 9.917 10.159 1.00 93.12 81 LEU A CA 1
ATOM 634 C C . LEU A 1 81 ? -7.574 8.806 10.942 1.00 93.12 81 LEU A C 1
ATOM 636 O O . LEU A 1 81 ? -8.757 8.938 11.255 1.00 93.12 81 LEU A O 1
ATOM 640 N N . GLU A 1 82 ? -6.891 7.704 11.266 1.00 91.25 82 GLU A N 1
ATOM 641 C CA . GLU A 1 82 ? -7.422 6.650 12.141 1.00 91.25 82 GLU A CA 1
ATOM 642 C C . GLU A 1 82 ? -7.619 7.155 13.575 1.00 91.25 82 GLU A C 1
ATOM 644 O O . GLU A 1 82 ? -8.684 6.943 14.157 1.00 91.25 82 GLU A O 1
ATOM 649 N N . ALA A 1 83 ? -6.624 7.857 14.127 1.00 91.56 83 ALA A N 1
ATOM 650 C CA . ALA A 1 83 ? -6.672 8.422 15.474 1.00 91.56 83 ALA A CA 1
ATOM 651 C C . ALA A 1 83 ? -7.726 9.534 15.615 1.00 91.56 83 ALA A C 1
ATOM 653 O O . ALA A 1 83 ? -8.383 9.631 16.650 1.00 91.56 83 ALA A O 1
ATOM 654 N N . GLU A 1 84 ? -7.929 10.331 14.565 1.00 94.12 84 GLU A N 1
ATOM 655 C CA . GLU A 1 84 ? -8.985 11.349 14.476 1.00 94.12 84 GLU A CA 1
ATOM 656 C C . GLU A 1 84 ? -10.383 10.743 14.258 1.00 94.12 84 GLU A C 1
ATOM 658 O O . GLU A 1 84 ? -11.391 11.445 14.335 1.00 94.12 84 GLU A O 1
ATOM 663 N N . GLY A 1 85 ? -10.466 9.436 13.987 1.00 91.12 85 GLY A N 1
ATOM 664 C CA . GLY A 1 85 ? -11.719 8.728 13.735 1.00 91.12 85 GLY A CA 1
ATOM 665 C C . GLY A 1 85 ? -12.290 8.930 12.329 1.00 91.12 85 GLY A C 1
ATOM 666 O O . GLY A 1 85 ? -13.377 8.425 12.052 1.00 91.12 85 GLY A O 1
ATOM 667 N N . ALA A 1 86 ? -11.567 9.597 11.424 1.00 90.38 86 ALA A N 1
ATOM 668 C CA . ALA A 1 86 ? -12.016 9.895 10.063 1.00 90.38 86 ALA A CA 1
ATOM 669 C C . ALA A 1 86 ? -12.206 8.635 9.199 1.00 90.38 86 ALA A C 1
ATOM 671 O O . ALA A 1 86 ? -13.142 8.573 8.406 1.00 90.38 86 ALA A O 1
ATOM 672 N N . ILE A 1 87 ? -11.356 7.613 9.374 1.00 86.31 87 ILE A N 1
ATOM 673 C CA . ILE A 1 87 ? -11.518 6.301 8.710 1.00 86.31 87 ILE A CA 1
ATOM 674 C C . ILE A 1 87 ? -12.163 5.239 9.616 1.00 86.31 87 ILE A C 1
ATOM 676 O O . ILE A 1 87 ? -12.507 4.158 9.148 1.00 86.31 87 ILE A O 1
ATOM 680 N N . GLY A 1 88 ? -12.371 5.559 10.897 1.00 84.88 88 GLY A N 1
ATOM 681 C CA . GLY A 1 88 ? -12.861 4.649 11.932 1.00 84.88 88 GLY A CA 1
ATOM 682 C C . GLY A 1 88 ? -11.751 3.807 12.590 1.00 84.88 88 GLY A C 1
ATOM 683 O O . GLY A 1 88 ? -10.787 3.417 11.931 1.00 84.88 88 GLY A O 1
ATOM 684 N N . PRO A 1 89 ? -11.868 3.494 13.894 1.00 82.50 89 PRO A N 1
ATOM 685 C CA . PRO A 1 89 ? -10.824 2.784 14.631 1.00 82.50 89 PRO A CA 1
ATOM 686 C C . PRO A 1 89 ? -10.665 1.341 14.139 1.00 82.50 89 PRO A C 1
ATOM 688 O O . PRO A 1 89 ? -11.649 0.603 14.025 1.00 82.50 89 PRO A O 1
ATOM 691 N N . GLY A 1 90 ? -9.423 0.928 13.870 1.00 83.06 90 GLY A N 1
ATOM 692 C CA . GLY A 1 90 ? -9.097 -0.426 13.414 1.00 83.06 90 GLY A CA 1
ATOM 693 C C . GLY A 1 90 ? -9.576 -0.724 11.993 1.00 83.06 90 GLY A C 1
ATOM 694 O O . GLY A 1 90 ? -9.707 -1.892 11.624 1.00 83.06 90 GLY A O 1
ATOM 695 N N . LYS A 1 91 ? -9.892 0.314 11.210 1.00 88.25 91 LYS 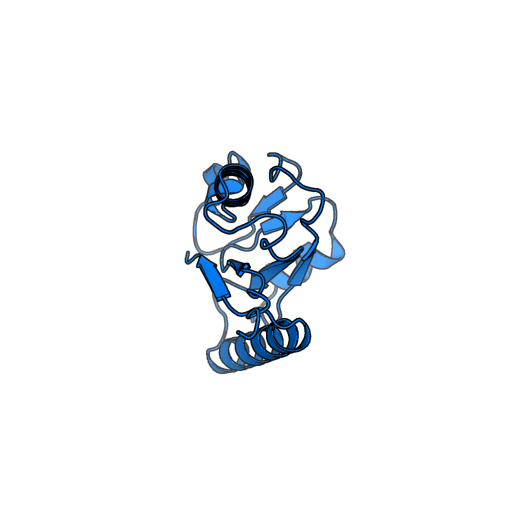A N 1
ATOM 696 C CA . LYS A 1 91 ? -10.314 0.187 9.809 1.00 88.25 91 LYS A CA 1
ATOM 697 C C . LYS A 1 91 ? -9.148 0.262 8.839 1.00 88.25 91 LYS A C 1
ATOM 699 O O . LYS A 1 91 ? -9.340 -0.049 7.667 1.00 88.25 91 LYS A O 1
ATOM 704 N N . LEU A 1 92 ? -7.943 0.615 9.283 1.00 92.38 92 LEU A N 1
ATOM 705 C CA . LEU A 1 92 ? -6.769 0.473 8.433 1.00 92.38 92 LEU A CA 1
ATOM 706 C C . LEU A 1 92 ? -6.391 -1.011 8.319 1.00 92.38 92 LEU A C 1
ATOM 708 O O . LEU A 1 92 ? -6.099 -1.675 9.314 1.00 92.38 92 LEU A O 1
ATOM 712 N N . TYR A 1 93 ? -6.396 -1.538 7.096 1.00 94.38 93 TYR A N 1
ATOM 713 C CA . TYR A 1 93 ? -6.019 -2.923 6.824 1.00 94.38 93 TYR A CA 1
ATOM 714 C C . TYR A 1 93 ? -4.546 -3.163 7.231 1.00 94.38 93 TYR A C 1
ATOM 716 O O . TYR A 1 93 ? -3.687 -2.330 6.930 1.00 94.38 93 TYR A O 1
ATOM 724 N N . PRO A 1 94 ? -4.204 -4.288 7.895 1.00 93.62 94 PRO A N 1
ATOM 725 C CA . PRO A 1 94 ? -2.900 -4.488 8.540 1.00 93.62 94 PRO A CA 1
ATOM 726 C C . PRO A 1 94 ? -1.737 -4.711 7.569 1.00 93.62 94 PRO A C 1
ATOM 728 O O . PRO A 1 94 ? -0.628 -5.007 8.011 1.00 93.62 94 PRO A O 1
ATOM 731 N N . ALA A 1 95 ? -1.959 -4.611 6.261 1.00 92.75 95 ALA A N 1
ATOM 732 C CA . ALA A 1 95 ? -0.915 -4.768 5.267 1.00 92.75 95 ALA A CA 1
ATOM 733 C C . ALA A 1 95 ? -1.043 -3.756 4.126 1.00 92.75 95 ALA A C 1
ATOM 735 O O . ALA A 1 95 ? -2.127 -3.259 3.832 1.00 92.75 95 ALA A O 1
ATOM 736 N N . TYR A 1 96 ? 0.068 -3.498 3.442 1.00 92.44 96 TYR A N 1
ATOM 737 C CA . TYR A 1 96 ? 0.055 -2.788 2.166 1.00 92.44 96 TYR A CA 1
ATOM 738 C C . TYR A 1 96 ? 0.689 -3.627 1.064 1.00 92.44 96 TYR A C 1
ATOM 740 O O . TYR A 1 96 ? 1.512 -4.512 1.324 1.00 92.44 96 TYR A O 1
ATOM 748 N N . TYR A 1 97 ? 0.283 -3.340 -0.167 1.00 91.69 97 TYR A N 1
ATOM 749 C CA . TYR A 1 97 ? 0.728 -4.038 -1.363 1.00 91.69 97 TYR A CA 1
ATOM 750 C C . TYR A 1 97 ? 1.740 -3.187 -2.120 1.00 91.69 97 TYR A C 1
ATOM 752 O O . TYR A 1 97 ? 1.567 -1.979 -2.281 1.00 91.69 97 TYR A O 1
ATOM 760 N N . VAL A 1 98 ? 2.788 -3.839 -2.603 1.00 87.81 98 VAL A N 1
ATOM 761 C CA . VAL A 1 98 ? 3.827 -3.237 -3.431 1.00 87.81 98 VAL A CA 1
ATOM 762 C C . VAL A 1 98 ? 3.794 -3.893 -4.792 1.00 87.81 98 VAL A C 1
ATOM 764 O O . VAL A 1 98 ? 3.940 -5.116 -4.887 1.00 87.81 98 VAL A O 1
ATOM 767 N N . ILE A 1 99 ? 3.641 -3.081 -5.832 1.00 85.88 99 ILE A N 1
ATOM 768 C CA . ILE A 1 99 ? 3.683 -3.536 -7.219 1.00 85.88 99 ILE A CA 1
ATOM 769 C C . ILE A 1 99 ? 4.835 -2.867 -7.979 1.00 85.88 99 ILE A C 1
ATOM 771 O O . ILE A 1 99 ? 5.340 -1.830 -7.545 1.00 85.88 99 ILE A O 1
ATOM 775 N N . PRO A 1 100 ? 5.282 -3.443 -9.105 1.00 78.56 100 PRO A N 1
ATOM 776 C CA . PRO A 1 100 ? 6.280 -2.799 -9.946 1.00 78.56 100 PRO A CA 1
ATOM 777 C C . PRO A 1 100 ? 5.741 -1.523 -10.602 1.00 78.56 100 PRO A C 1
ATOM 779 O O . PRO A 1 100 ? 4.753 -1.582 -11.324 1.00 78.56 100 PRO A O 1
ATOM 782 N N . GLY A 1 101 ? 6.425 -0.394 -10.398 1.00 72.94 101 GLY A N 1
ATOM 783 C CA . GLY A 1 101 ? 6.059 0.907 -10.983 1.00 72.94 101 GLY A CA 1
ATOM 784 C C . GLY A 1 101 ? 6.668 1.218 -12.354 1.00 72.94 101 GLY A C 1
ATOM 785 O O . GLY A 1 101 ? 6.424 2.282 -12.912 1.00 72.94 101 GLY A O 1
ATOM 786 N N . ASN A 1 102 ? 7.489 0.325 -12.921 1.00 77.00 102 ASN A N 1
ATOM 787 C CA . ASN A 1 102 ? 8.131 0.555 -14.219 1.00 77.00 102 ASN A CA 1
ATOM 788 C C . ASN A 1 102 ? 8.386 -0.749 -14.982 1.00 77.00 102 ASN A C 1
ATOM 790 O O . ASN A 1 102 ? 8.659 -1.794 -14.387 1.00 77.00 102 ASN A O 1
ATOM 794 N N . GLN A 1 103 ? 8.349 -0.649 -16.313 1.0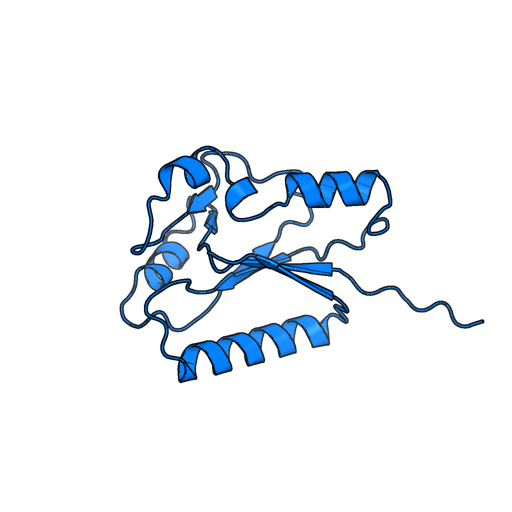0 75.94 103 GLN A N 1
ATOM 795 C CA . GLN A 1 103 ? 8.652 -1.711 -17.283 1.00 75.94 103 GLN A CA 1
ATOM 796 C C . GLN A 1 103 ? 7.796 -2.986 -17.151 1.00 75.94 103 GLN A C 1
ATOM 798 O O . GLN A 1 103 ? 8.134 -4.023 -17.720 1.00 75.94 103 GLN A O 1
ATOM 803 N N . GLY A 1 104 ? 6.670 -2.923 -16.435 1.00 81.50 104 GLY A N 1
ATOM 804 C CA . GLY A 1 104 ? 5.703 -4.013 -16.364 1.00 81.50 104 GLY A CA 1
ATOM 805 C C . GLY A 1 104 ? 4.886 -4.122 -17.654 1.00 81.50 104 GLY A C 1
ATOM 806 O O . GLY A 1 104 ? 4.303 -3.144 -18.116 1.00 81.50 104 GLY A O 1
ATOM 807 N N . SER A 1 105 ? 4.798 -5.320 -18.237 1.00 88.62 105 SER A N 1
ATOM 808 C CA . SER A 1 105 ? 3.889 -5.561 -19.367 1.00 88.62 105 SER A CA 1
ATOM 809 C C . SER A 1 105 ? 2.422 -5.401 -18.930 1.00 88.62 105 SER A C 1
ATOM 811 O O . SER A 1 105 ? 2.061 -5.907 -17.862 1.00 88.62 105 SER A O 1
ATOM 813 N N . PRO A 1 106 ? 1.531 -4.812 -19.756 1.00 89.31 106 PRO A N 1
ATOM 814 C CA . PRO A 1 106 ? 0.106 -4.707 -19.437 1.00 89.31 106 PRO A CA 1
ATOM 815 C C . PRO A 1 106 ? -0.551 -6.045 -19.074 1.00 89.31 106 PRO A C 1
ATOM 817 O O . PRO A 1 106 ? -1.434 -6.094 -18.221 1.00 89.31 106 PRO A O 1
ATOM 820 N N . THR A 1 107 ? -0.128 -7.150 -19.697 1.00 92.19 107 THR A N 1
ATOM 821 C CA . THR A 1 107 ? -0.642 -8.495 -19.383 1.00 92.19 107 THR A CA 1
ATOM 822 C C . THR A 1 107 ? -0.262 -8.923 -17.967 1.00 92.19 107 THR A C 1
ATOM 824 O O . THR A 1 107 ? -1.094 -9.453 -17.235 1.00 92.19 107 THR A O 1
ATOM 827 N N . VAL A 1 108 ? 0.976 -8.645 -17.556 1.00 90.31 108 VAL A N 1
ATOM 828 C CA . VAL A 1 108 ? 1.468 -8.945 -16.207 1.00 90.31 108 VAL A CA 1
ATOM 829 C C . VAL A 1 108 ? 0.760 -8.062 -15.180 1.00 90.31 108 VAL A C 1
ATOM 831 O O . VAL A 1 108 ? 0.278 -8.579 -14.177 1.00 90.31 108 VAL A O 1
ATOM 834 N N . MET A 1 109 ? 0.634 -6.758 -15.439 1.00 90.06 109 MET A N 1
ATOM 835 C CA . MET A 1 109 ? -0.013 -5.830 -14.502 1.00 90.06 109 MET A CA 1
ATOM 836 C C . MET A 1 109 ? -1.494 -6.167 -14.291 1.00 90.06 109 MET A C 1
ATOM 838 O O . MET A 1 109 ? -1.977 -6.119 -13.163 1.00 90.06 109 MET A O 1
ATOM 842 N N . ARG A 1 110 ? -2.205 -6.614 -15.340 1.00 93.19 110 ARG A N 1
ATOM 843 C CA . ARG A 1 110 ? -3.574 -7.143 -15.199 1.00 93.19 110 ARG A CA 1
ATOM 844 C C . ARG A 1 110 ? -3.629 -8.365 -14.283 1.00 93.19 110 ARG A C 1
ATOM 846 O O . ARG A 1 110 ? -4.493 -8.413 -13.412 1.00 93.19 110 ARG A O 1
ATOM 853 N N . ARG A 1 111 ? -2.706 -9.319 -14.450 1.00 94.31 111 ARG A N 1
ATOM 854 C CA . ARG A 1 111 ? -2.616 -10.516 -13.597 1.00 94.31 111 ARG A CA 1
ATOM 855 C C . ARG A 1 111 ? -2.357 -10.140 -12.133 1.00 94.31 111 ARG A C 1
ATOM 857 O O . ARG A 1 111 ? -3.087 -10.585 -11.256 1.00 94.31 111 ARG A O 1
ATOM 864 N N . ILE A 1 112 ? -1.378 -9.267 -11.880 1.00 92.56 112 ILE A N 1
ATOM 865 C CA . ILE A 1 112 ? -1.052 -8.763 -10.534 1.00 92.56 112 ILE A CA 1
ATOM 866 C C . ILE A 1 112 ? -2.265 -8.073 -9.897 1.00 92.56 112 ILE A C 1
ATOM 868 O O . ILE A 1 112 ? -2.610 -8.368 -8.755 1.00 92.56 112 ILE A O 1
ATOM 872 N N . GLY A 1 113 ? -2.948 -7.196 -10.637 1.00 92.62 113 GLY A N 1
A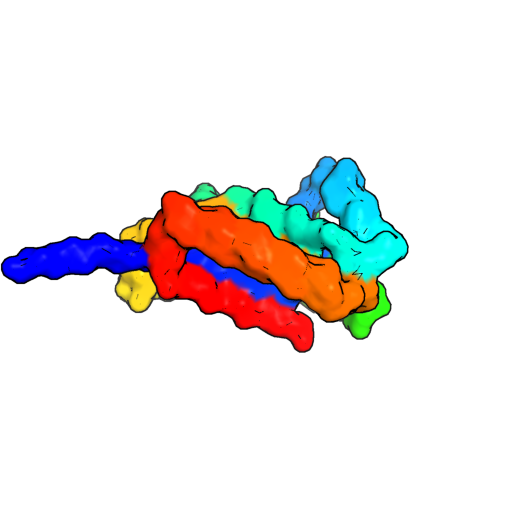TOM 873 C CA . GLY A 1 113 ? -4.149 -6.523 -10.145 1.00 92.62 113 GLY A CA 1
ATOM 874 C C . GLY A 1 113 ? -5.266 -7.503 -9.776 1.00 92.62 113 GLY A C 1
ATOM 875 O O . GLY A 1 113 ? -5.910 -7.338 -8.743 1.00 92.62 113 GLY A O 1
ATOM 876 N N . GLN A 1 114 ? -5.467 -8.557 -10.574 1.00 95.94 114 GLN A N 1
ATOM 877 C CA . GLN A 1 114 ? -6.438 -9.618 -10.280 1.00 95.94 114 GLN A CA 1
ATOM 878 C C . GLN A 1 114 ? -6.062 -10.425 -9.029 1.00 95.94 114 GLN A C 1
ATOM 880 O O . GLN A 1 114 ? -6.935 -10.706 -8.210 1.00 95.94 114 GLN A O 1
ATOM 885 N N . GLU A 1 115 ? -4.782 -10.767 -8.858 1.00 95.69 115 GLU A N 1
ATOM 886 C CA . GLU A 1 115 ? -4.273 -11.476 -7.676 1.00 95.69 115 GLU A CA 1
ATOM 887 C C . GLU A 1 115 ? -4.477 -10.650 -6.394 1.00 95.69 115 GLU A C 1
ATOM 889 O O . GLU A 1 115 ? -5.028 -11.161 -5.419 1.00 95.69 115 GLU A O 1
ATOM 894 N N . ILE A 1 116 ? -4.117 -9.361 -6.417 1.00 94.31 116 ILE A N 1
ATOM 895 C CA . ILE A 1 116 ? -4.294 -8.446 -5.277 1.00 94.31 116 ILE A CA 1
ATOM 896 C C . ILE A 1 116 ? -5.779 -8.227 -4.979 1.00 94.31 116 ILE A C 1
ATOM 898 O O . ILE A 1 116 ? -6.194 -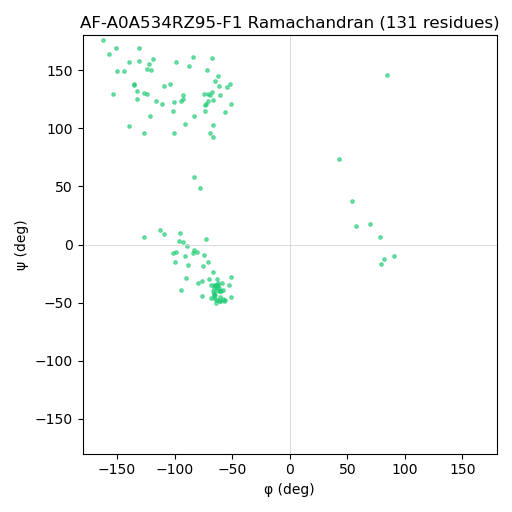8.306 -3.826 1.00 94.31 116 ILE A O 1
ATOM 902 N N . ALA A 1 117 ? -6.610 -8.006 -6.002 1.00 94.12 117 ALA A N 1
ATOM 903 C CA . ALA A 1 117 ? -8.049 -7.846 -5.814 1.00 94.12 117 ALA A CA 1
ATOM 904 C C . ALA A 1 117 ? -8.696 -9.104 -5.214 1.00 94.12 117 ALA A C 1
ATOM 906 O O . ALA A 1 117 ? -9.605 -8.995 -4.392 1.00 94.12 117 ALA A O 1
ATOM 907 N N . ALA A 1 118 ? -8.241 -10.298 -5.604 1.00 95.88 118 ALA A N 1
ATOM 908 C CA . ALA A 1 118 ? -8.700 -11.549 -5.012 1.00 95.88 118 ALA A CA 1
ATOM 909 C C . ALA A 1 118 ? -8.269 -11.682 -3.542 1.00 95.88 118 ALA A C 1
ATOM 911 O O . ALA A 1 118 ? -9.073 -12.129 -2.729 1.00 95.88 118 ALA A O 1
ATOM 912 N N . ASP A 1 119 ? -7.043 -11.283 -3.193 1.00 95.06 119 ASP A N 1
ATOM 913 C CA . ASP A 1 119 ? -6.552 -11.290 -1.808 1.00 95.06 119 ASP A CA 1
ATOM 914 C C . ASP A 1 119 ? -7.344 -10.320 -0.915 1.00 95.06 119 ASP A C 1
ATOM 916 O O . ASP A 1 119 ? -7.872 -10.710 0.121 1.00 95.06 119 ASP A O 1
ATOM 920 N N . LEU A 1 120 ? -7.547 -9.084 -1.379 1.00 94.06 120 LEU A N 1
ATOM 921 C CA . LEU A 1 120 ? -8.340 -8.062 -0.688 1.00 94.06 120 LEU A CA 1
ATOM 922 C C . LEU A 1 120 ? -9.803 -8.478 -0.474 1.00 94.06 120 LEU A C 1
ATOM 924 O O . LEU A 1 120 ? -10.367 -8.241 0.595 1.00 94.06 120 LEU A O 1
ATOM 928 N N . LYS A 1 121 ? -10.419 -9.129 -1.470 1.00 93.12 121 LYS A N 1
ATOM 929 C CA . LYS A 1 121 ? -11.796 -9.637 -1.362 1.00 93.12 121 LYS A CA 1
ATOM 930 C C . LYS A 1 121 ? -11.936 -10.744 -0.321 1.00 93.12 121 LYS A C 1
ATOM 932 O O . LYS A 1 121 ? -12.957 -10.776 0.359 1.00 93.12 121 LYS A O 1
ATOM 937 N N . LYS A 1 122 ? -10.943 -11.635 -0.184 1.00 94.75 122 LYS A N 1
ATOM 938 C CA . LYS A 1 122 ? -10.961 -12.693 0.849 1.00 94.75 122 LYS A CA 1
ATOM 939 C C . LYS A 1 122 ? -11.049 -12.104 2.256 1.00 94.75 122 LYS A C 1
ATOM 941 O O . LYS A 1 122 ? -11.717 -12.680 3.108 1.00 94.75 122 LYS A O 1
ATOM 946 N N . ASP A 1 123 ? -10.442 -10.938 2.453 1.00 92.19 123 ASP A N 1
ATOM 947 C CA . ASP A 1 123 ? -10.393 -10.254 3.743 1.00 92.19 123 ASP A CA 1
ATOM 948 C C . ASP A 1 123 ? -11.501 -9.201 3.925 1.00 92.19 123 ASP A C 1
ATOM 950 O O . ASP A 1 123 ? -11.476 -8.442 4.893 1.00 92.19 123 ASP A O 1
ATOM 954 N N . ASN A 1 124 ? -12.493 -9.155 3.025 1.00 90.56 124 ASN A N 1
ATOM 955 C CA . ASN A 1 124 ? -13.597 -8.185 3.048 1.00 90.56 124 ASN A CA 1
ATOM 956 C C . ASN A 1 124 ? -13.124 -6.718 3.109 1.00 90.56 124 ASN A C 1
ATOM 958 O O . ASN A 1 124 ? -13.727 -5.877 3.779 1.00 90.56 124 ASN A O 1
ATOM 962 N N . VAL A 1 125 ? -12.027 -6.399 2.417 1.00 91.38 125 VAL A N 1
ATOM 963 C CA . VAL A 1 125 ? -11.594 -5.011 2.223 1.00 91.38 125 VAL A CA 1
ATOM 964 C C . VAL A 1 125 ? -12.569 -4.335 1.258 1.00 91.38 125 VAL A C 1
ATOM 966 O O . VAL A 1 125 ? -12.767 -4.803 0.137 1.00 91.38 125 VAL A O 1
ATOM 969 N N . GLU A 1 126 ? -13.168 -3.224 1.688 1.00 86.81 126 GLU A N 1
ATOM 970 C CA . GLU A 1 126 ? -14.187 -2.498 0.912 1.00 86.81 126 GLU A CA 1
ATOM 971 C C . GLU A 1 126 ? -13.621 -1.277 0.172 1.00 86.81 126 GLU A C 1
ATOM 973 O O . GLU A 1 126 ? -14.256 -0.769 -0.750 1.00 86.81 126 GLU A O 1
ATOM 978 N N . GLY A 1 127 ? -12.418 -0.818 0.534 1.00 88.88 127 GLY A N 1
ATOM 979 C CA . GLY A 1 127 ? -11.772 0.332 -0.096 1.00 88.88 127 GLY A CA 1
ATOM 980 C C . GLY A 1 127 ? -10.259 0.177 -0.209 1.00 88.88 127 GLY A C 1
ATOM 981 O O . GLY A 1 127 ? -9.615 -0.451 0.629 1.00 88.88 127 GLY A O 1
ATOM 982 N N . VAL A 1 128 ? -9.676 0.773 -1.251 1.00 90.75 128 VAL A N 1
ATOM 983 C CA . VAL A 1 128 ? -8.223 0.792 -1.461 1.00 90.75 128 VAL A CA 1
ATOM 984 C C . VAL A 1 128 ? -7.781 2.208 -1.791 1.00 90.75 128 VAL A C 1
ATOM 986 O O . VAL A 1 128 ? -8.267 2.801 -2.753 1.00 90.75 128 VAL A O 1
ATOM 989 N N . LEU A 1 129 ? -6.826 2.727 -1.023 1.00 90.75 129 LEU A N 1
ATOM 990 C CA . LEU A 1 129 ? -6.030 3.873 -1.431 1.00 90.75 129 LEU A CA 1
ATOM 991 C C . LEU A 1 129 ? -4.895 3.361 -2.320 1.00 90.75 129 LEU A C 1
ATOM 993 O O . LEU A 1 129 ? -3.989 2.667 -1.857 1.00 90.75 129 LEU A O 1
ATOM 997 N N . PHE A 1 130 ? -4.968 3.688 -3.606 1.00 89.12 130 PHE A N 1
ATOM 998 C CA . PHE A 1 130 ? -3.922 3.381 -4.571 1.00 89.12 130 PHE A CA 1
ATOM 999 C C . PHE A 1 130 ? -3.101 4.641 -4.833 1.00 89.12 130 PHE A C 1
ATOM 1001 O O . PHE A 1 130 ? -3.638 5.631 -5.332 1.00 89.12 130 PHE A O 1
ATOM 1008 N N . VAL A 1 131 ? -1.822 4.630 -4.459 1.00 83.12 131 VAL A N 1
ATOM 1009 C CA . VAL A 1 131 ? -0.932 5.786 -4.633 1.00 83.12 131 VAL A CA 1
ATOM 1010 C C . VAL A 1 131 ? -0.046 5.595 -5.862 1.00 83.12 131 VAL A C 1
ATOM 1012 O O . VAL A 1 131 ? 0.671 4.599 -5.980 1.00 83.12 131 VAL A O 1
ATOM 1015 N N . ALA A 1 132 ? -0.132 6.555 -6.783 1.00 67.12 132 ALA A N 1
ATOM 1016 C CA . ALA A 1 132 ? 0.563 6.534 -8.067 1.00 67.12 132 ALA A CA 1
ATOM 1017 C C . ALA A 1 132 ? 2.009 7.062 -7.970 1.00 67.12 132 ALA A C 1
ATOM 1019 O O . ALA A 1 132 ? 2.383 7.767 -7.023 1.00 67.12 132 ALA A O 1
ATOM 1020 N N . THR A 1 133 ? 2.826 6.721 -8.971 1.00 58.97 133 THR A N 1
ATOM 1021 C CA . THR A 1 133 ? 4.170 7.290 -9.186 1.00 58.97 133 THR A CA 1
ATOM 1022 C C . THR A 1 133 ? 4.120 8.723 -9.677 1.00 58.97 133 THR A C 1
ATOM 1024 O O . THR A 1 133 ? 3.446 8.966 -10.700 1.00 58.97 133 THR A O 1
#

Foldseek 3Di:
DDPPPQAAEAEEFQFAKDFPPVVVVVPLLPDPQQFEKDKDFCQPPLADDQPRMFTDAPPDDCVVCSVPVCLGPVSNVVSVCCVVCVCHPPRHDRMYMYGHNDNHDPVRVVVRVVVVVVVCVVRRHPHYDYDHD

Mean predicted aligned error: 6.98 Å

Secondary structure (DSSP, 8-state):
-----PPEEEEEESS-EEETT-HHHHHHTTSTT----EEEE-TT-SS--BTTEEE--SSS--HHHHH-GGGTS-HHHHHHHHHTTSS-TT-EEEEEEE---SS--HHHHHHHHHHHHHHHHHTTEEEEEEE--

pLDDT: mean 81.16, std 15.9, range [34.88, 95.94]

Solvent-accessible surface area (backbone atoms only — not comparable to full-atom values): 7629 Å² total; per-residue (Å²): 135,81,79,75,79,78,43,24,39,32,44,35,20,30,44,34,61,41,59,62,87,48,62,83,63,57,51,58,72,75,38,90,62,31,80,67,70,48,76,44,82,44,69,91,51,67,57,66,55,59,74,50,40,41,53,54,62,96,86,58,87,42,64,67,36,32,64,40,32,48,80,49,51,54,46,47,59,51,48,49,36,29,75,72,46,76,66,33,79,88,20,65,41,48,42,35,38,31,34,62,65,60,80,46,48,71,72,48,52,53,51,50,53,50,53,51,52,52,54,40,52,76,72,50,44,72,44,70,52,74,44,81,120

Nearest PDB structures (foldseek):
  3fb3-assembly1_A  TM=6.789E-01  e=4.603E+00  Trypanosoma brucei
  7n1l-assembly4_F  TM=6.055E-01  e=6.817E+00  Brucella abortus 2308

Radius of gyration: 15.24 Å; Cα contacts (8 Å, |Δi|>4): 216; chains: 1; bounding box: 49×25×35 Å

Sequence (133 aa):
MGRHAAGAAALASERPQHRRGDNERRGALGQPGNTYWRKYNIAELKELEPGKWEAVHGGYNVAYMNQNPHYGVPLDALRTLEAEGAIGPGKLYPAYYVIPGNQGSPTVMRRIGQEIAADLKKDNVEGVLFVAT